Protein AF-A0A419WB74-F1 (afdb_monomer_lite)

Structure (mmCIF, N/CA/C/O backbone):
data_AF-A0A419WB74-F1
#
_entry.id   AF-A0A419WB74-F1
#
loop_
_atom_site.group_PDB
_atom_site.id
_atom_site.type_symbol
_atom_site.label_atom_id
_atom_site.label_alt_id
_atom_site.label_comp_id
_atom_site.label_asym_id
_atom_site.label_entity_id
_atom_site.label_seq_id
_atom_site.pdbx_PDB_ins_code
_atom_site.Cartn_x
_atom_site.Cartn_y
_atom_site.Cartn_z
_atom_site.occupancy
_atom_site.B_iso_or_equiv
_atom_site.auth_seq_id
_atom_site.auth_comp_id
_atom_site.auth_asym_id
_atom_site.auth_atom_id
_atom_site.pdbx_PDB_model_num
ATOM 1 N N . MET A 1 1 ? -7.144 5.775 41.527 1.00 45.66 1 MET A N 1
ATOM 2 C CA . MET A 1 1 ? -8.110 6.473 40.648 1.00 45.66 1 MET A CA 1
ATOM 3 C C . MET A 1 1 ? -8.507 5.528 39.523 1.00 45.66 1 MET A C 1
ATOM 5 O O . MET A 1 1 ? -7.649 5.157 38.734 1.00 45.66 1 MET A O 1
ATOM 9 N N . VAL A 1 2 ? -9.762 5.070 39.499 1.00 51.94 2 VAL A N 1
ATOM 10 C CA . VAL A 1 2 ? -10.276 4.158 38.462 1.00 51.94 2 VAL A CA 1
ATOM 11 C C . VAL A 1 2 ? -10.653 4.998 37.235 1.00 51.94 2 VAL A C 1
ATOM 13 O O . VAL A 1 2 ? -11.473 5.906 37.378 1.00 51.94 2 VAL A O 1
ATOM 16 N N . PRO A 1 3 ? -10.075 4.760 36.045 1.00 49.69 3 PRO A N 1
ATOM 17 C CA . PRO A 1 3 ? -10.407 5.556 34.871 1.00 49.69 3 PRO A CA 1
ATOM 18 C C . PRO A 1 3 ? -11.860 5.292 34.461 1.00 49.69 3 PRO A C 1
ATOM 20 O O . PRO A 1 3 ? -12.288 4.145 34.319 1.00 49.69 3 PRO A O 1
ATOM 23 N N . THR A 1 4 ? -12.635 6.355 34.262 1.00 56.09 4 THR A N 1
ATOM 24 C CA . THR A 1 4 ? -14.030 6.272 33.817 1.00 56.09 4 THR A CA 1
ATOM 25 C C . THR A 1 4 ? -14.113 5.626 32.426 1.00 56.09 4 THR A C 1
ATOM 27 O O . THR A 1 4 ? -13.287 5.897 31.551 1.00 56.09 4 THR A O 1
ATOM 30 N N . ARG A 1 5 ? -15.129 4.775 32.182 1.00 51.38 5 ARG A N 1
ATOM 31 C CA . ARG A 1 5 ? -15.344 4.038 30.908 1.00 51.38 5 ARG A CA 1
ATOM 32 C C . ARG A 1 5 ? -15.189 4.911 29.647 1.00 51.38 5 ARG A C 1
ATOM 34 O O . ARG A 1 5 ? -14.716 4.424 28.620 1.00 51.38 5 ARG A O 1
ATOM 41 N N . GLY A 1 6 ? -15.526 6.201 29.727 1.00 52.44 6 GLY A N 1
ATOM 42 C CA . GLY A 1 6 ? -15.354 7.170 28.638 1.00 52.44 6 GLY A CA 1
ATOM 43 C C . GLY A 1 6 ? -13.894 7.459 28.247 1.00 52.44 6 GLY A C 1
ATOM 44 O O . GLY A 1 6 ? -13.613 7.649 27.064 1.00 52.44 6 GLY A O 1
ATOM 45 N N . GLN A 1 7 ? -12.944 7.438 29.190 1.00 51.94 7 GLN A N 1
ATOM 46 C CA . GLN A 1 7 ? -11.511 7.600 28.893 1.00 51.94 7 GLN A CA 1
ATOM 47 C C . GLN A 1 7 ? -10.919 6.354 28.217 1.00 51.94 7 GLN A C 1
ATOM 49 O O . GLN A 1 7 ? -10.151 6.474 27.260 1.00 51.94 7 GLN A O 1
ATOM 54 N N . PHE A 1 8 ? -11.342 5.156 28.634 1.00 53.06 8 PHE A N 1
ATOM 55 C CA . PHE A 1 8 ? -10.936 3.897 27.998 1.00 53.06 8 PHE A CA 1
ATOM 56 C C . PHE A 1 8 ? -11.404 3.796 26.542 1.00 53.06 8 PHE A C 1
ATOM 58 O O . PHE A 1 8 ? -10.649 3.351 25.674 1.00 53.06 8 PHE A O 1
ATOM 65 N N . MET A 1 9 ? -12.631 4.237 26.251 1.00 53.91 9 MET A N 1
ATOM 66 C CA . MET A 1 9 ? -13.187 4.162 24.899 1.00 53.91 9 MET A CA 1
ATOM 67 C C . MET A 1 9 ? -12.487 5.132 23.934 1.00 53.91 9 MET A C 1
ATOM 69 O O . MET A 1 9 ? -12.156 4.738 22.816 1.00 53.91 9 MET A O 1
ATOM 73 N N . LYS A 1 10 ? -12.151 6.352 24.387 1.00 57.06 10 LYS A N 1
ATOM 74 C CA . LYS A 1 10 ? -11.354 7.324 23.611 1.00 57.06 10 LYS A CA 1
ATOM 75 C C . LYS A 1 10 ? -9.944 6.806 23.291 1.00 57.06 10 LYS A C 1
ATOM 77 O O . LYS A 1 10 ? -9.471 6.999 22.175 1.00 57.06 10 LYS A O 1
ATOM 82 N N . SER A 1 11 ? -9.290 6.116 24.230 1.00 63.47 11 SER A N 1
ATOM 83 C CA . SER A 1 11 ? -7.958 5.525 24.018 1.00 63.47 11 SER A CA 1
ATOM 84 C C . SER A 1 11 ? -7.972 4.408 22.961 1.00 63.47 11 SER A C 1
ATOM 86 O O . SER A 1 11 ? -7.151 4.414 22.042 1.00 63.47 11 SER A O 1
ATOM 88 N N . LYS A 1 12 ? -8.966 3.506 23.004 1.00 65.94 12 LYS A N 1
ATOM 89 C CA . LYS A 1 12 ? -9.119 2.431 22.002 1.00 65.94 12 LYS A CA 1
ATOM 90 C C . LYS A 1 12 ? -9.381 2.971 20.591 1.00 65.94 12 LYS A C 1
ATOM 92 O O . LYS A 1 12 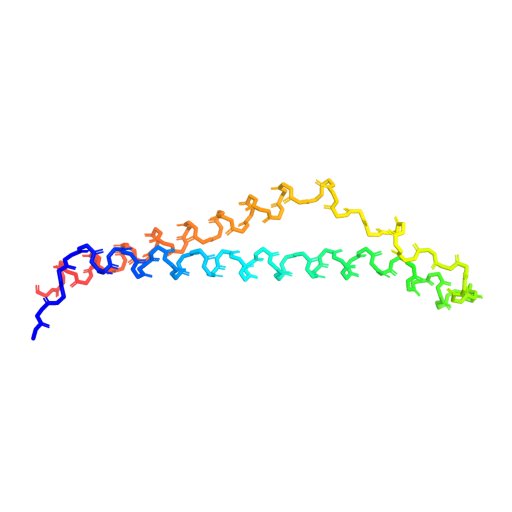? -8.862 2.418 19.625 1.00 65.94 12 LYS A O 1
ATOM 97 N N . LEU A 1 13 ? -10.151 4.053 20.474 1.00 71.62 13 LEU A N 1
ATOM 98 C CA . LEU A 1 13 ? -10.487 4.676 19.190 1.00 71.62 13 LEU A CA 1
ATOM 99 C C . LEU A 1 13 ? -9.281 5.400 18.571 1.00 71.62 13 LEU A C 1
ATOM 101 O O . LEU A 1 13 ? -9.032 5.253 17.377 1.00 71.62 13 LEU A O 1
ATOM 105 N N . LYS A 1 14 ? -8.467 6.085 19.389 1.00 75.38 14 LYS A N 1
ATOM 106 C CA . LYS A 1 14 ? -7.179 6.653 18.951 1.00 75.38 14 LYS A CA 1
ATOM 107 C C . LYS A 1 14 ? -6.217 5.570 18.463 1.00 75.38 14 LYS A C 1
ATOM 109 O O . LYS A 1 14 ? -5.651 5.703 17.385 1.00 75.38 14 LYS A O 1
ATOM 114 N N . TYR A 1 15 ? -6.082 4.474 19.211 1.00 75.94 15 TYR A N 1
ATOM 115 C CA . TYR A 1 15 ? -5.249 3.338 18.801 1.00 75.94 15 TYR A CA 1
ATOM 116 C C . TYR A 1 15 ? -5.723 2.708 17.486 1.00 75.94 15 TYR A C 1
ATOM 118 O O . TYR A 1 15 ? -4.908 2.362 16.634 1.00 75.94 15 TYR A O 1
ATOM 126 N N . PHE A 1 16 ? -7.039 2.584 17.302 1.00 75.69 16 PHE A N 1
ATOM 127 C CA . PHE A 1 16 ? -7.627 2.094 16.058 1.00 75.69 16 PHE A CA 1
ATOM 128 C C . PHE A 1 16 ? -7.328 3.027 14.877 1.00 75.69 16 PHE A C 1
ATOM 130 O O . PHE A 1 16 ? -6.909 2.554 13.822 1.00 75.69 16 PHE A O 1
ATOM 137 N N . ALA A 1 17 ? -7.488 4.340 15.062 1.00 79.00 17 ALA A N 1
ATOM 138 C CA . ALA A 1 17 ? -7.190 5.334 14.036 1.00 79.00 17 ALA A CA 1
ATOM 139 C C . ALA A 1 17 ? -5.706 5.316 13.640 1.00 79.00 17 ALA A C 1
ATOM 141 O O . ALA A 1 17 ? -5.399 5.242 12.455 1.00 79.00 17 ALA A O 1
ATOM 142 N N . ILE A 1 18 ? -4.791 5.285 14.616 1.00 81.94 18 ILE A N 1
ATOM 143 C CA . ILE A 1 18 ? -3.342 5.210 14.368 1.00 81.94 18 ILE A CA 1
ATOM 144 C C . ILE A 1 18 ? -2.984 3.912 13.632 1.00 81.94 18 ILE A C 1
ATOM 146 O O . ILE A 1 18 ? -2.280 3.948 12.629 1.00 81.94 18 ILE A O 1
ATOM 150 N N . SER A 1 19 ? -3.514 2.766 14.072 1.00 77.31 19 SER A N 1
ATOM 151 C CA . SER A 1 19 ? -3.276 1.469 13.417 1.00 77.31 19 SER A CA 1
ATOM 152 C C . SER A 1 19 ? -3.799 1.442 11.975 1.00 77.31 19 SER A C 1
ATOM 154 O O . SER A 1 19 ? -3.154 0.891 11.081 1.00 77.31 19 SER A O 1
ATOM 156 N N . THR A 1 20 ? -4.948 2.077 11.731 1.00 81.00 20 THR A N 1
ATOM 157 C CA . THR A 1 20 ? -5.530 2.215 10.389 1.00 81.00 20 THR A CA 1
ATOM 158 C C . THR A 1 20 ? -4.680 3.119 9.508 1.00 81.00 20 THR A C 1
ATOM 160 O O . THR A 1 20 ? -4.390 2.747 8.374 1.00 81.00 20 THR A O 1
ATOM 163 N N . LEU A 1 21 ? -4.198 4.242 10.043 1.00 84.38 21 LEU A N 1
ATOM 164 C CA . LEU A 1 21 ? -3.322 5.164 9.328 1.00 84.38 21 LEU A CA 1
ATOM 165 C C . LEU A 1 21 ? -1.995 4.501 8.939 1.00 84.38 21 LEU A C 1
ATOM 167 O O . LEU A 1 21 ? -1.575 4.619 7.794 1.00 84.38 21 LEU A O 1
ATOM 171 N N . ILE A 1 22 ? -1.381 3.741 9.853 1.00 85.12 22 ILE A N 1
ATOM 172 C CA . ILE A 1 22 ? -0.160 2.971 9.568 1.00 85.12 22 ILE A CA 1
ATOM 173 C C . ILE A 1 22 ? -0.426 1.937 8.470 1.00 85.12 22 ILE A C 1
ATOM 175 O O . ILE A 1 22 ? 0.368 1.809 7.547 1.00 85.12 22 ILE A O 1
ATOM 179 N N . SER A 1 23 ? -1.558 1.231 8.532 1.00 82.81 23 SER A N 1
ATOM 180 C CA . SER A 1 23 ? -1.907 0.216 7.527 1.00 82.81 23 SER A CA 1
ATOM 181 C C . SER A 1 23 ? -2.098 0.829 6.139 1.00 82.81 23 SER A C 1
ATOM 183 O O . SER A 1 23 ? -1.585 0.297 5.158 1.00 82.81 23 SER A O 1
ATOM 185 N N . ILE A 1 24 ? -2.806 1.960 6.067 1.00 84.94 24 ILE A N 1
ATOM 186 C CA . ILE A 1 24 ? -2.991 2.740 4.839 1.00 84.94 24 ILE A CA 1
ATOM 187 C C . ILE A 1 24 ? -1.631 3.197 4.315 1.00 84.94 24 ILE A C 1
ATOM 189 O O . ILE A 1 24 ? -1.323 2.950 3.157 1.00 84.94 24 ILE A O 1
ATOM 193 N N . PHE A 1 25 ? -0.790 3.784 5.169 1.00 86.50 25 PHE A N 1
ATOM 194 C CA . PHE A 1 25 ? 0.542 4.246 4.788 1.00 86.50 25 PHE A CA 1
ATOM 195 C C . PHE A 1 25 ? 1.414 3.113 4.231 1.00 86.50 25 PHE A C 1
ATOM 197 O O . PHE A 1 25 ? 1.995 3.259 3.160 1.00 86.50 25 PHE A O 1
ATOM 204 N N . SER A 1 26 ? 1.458 1.958 4.900 1.00 87.25 26 SER A N 1
ATOM 205 C CA . SER A 1 26 ? 2.207 0.793 4.420 1.00 87.25 26 SER A CA 1
ATOM 206 C C . SER A 1 26 ? 1.707 0.301 3.060 1.00 87.25 26 SER A C 1
ATOM 208 O O . SER A 1 26 ? 2.516 0.037 2.177 1.00 87.25 26 SER A O 1
ATOM 210 N N . LEU A 1 27 ? 0.388 0.213 2.864 1.00 85.62 27 LEU A N 1
ATOM 211 C CA . LEU A 1 27 ? -0.203 -0.163 1.577 1.00 85.62 27 LEU A CA 1
ATOM 212 C C . LEU A 1 27 ? 0.148 0.846 0.479 1.00 85.62 27 LEU A C 1
ATOM 214 O O . LEU A 1 27 ? 0.537 0.441 -0.612 1.00 85.62 27 LEU A O 1
ATOM 218 N N . THR A 1 28 ? 0.075 2.145 0.772 1.00 85.44 28 THR A N 1
ATOM 219 C CA . THR A 1 28 ? 0.465 3.209 -0.160 1.00 85.44 28 THR A CA 1
ATOM 220 C C . THR A 1 28 ? 1.919 3.070 -0.601 1.00 85.44 28 THR A C 1
ATOM 222 O O . THR A 1 28 ? 2.195 3.132 -1.796 1.00 85.44 28 THR A O 1
ATOM 225 N N . VAL A 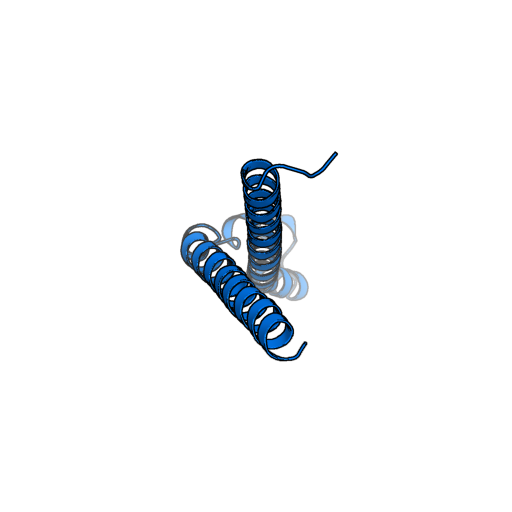1 29 ? 2.840 2.827 0.336 1.00 86.44 29 VAL A N 1
ATOM 226 C CA . VAL A 1 29 ? 4.264 2.620 0.025 1.00 86.44 29 VAL A CA 1
ATOM 227 C C . VAL A 1 29 ? 4.462 1.385 -0.855 1.00 86.44 29 VAL A C 1
ATOM 229 O O . VAL A 1 29 ? 5.211 1.443 -1.826 1.00 86.44 29 VAL A O 1
ATOM 232 N N . ILE A 1 30 ? 3.760 0.284 -0.569 1.00 86.75 30 ILE A N 1
ATOM 233 C CA . ILE A 1 30 ? 3.821 -0.936 -1.387 1.00 86.75 30 ILE A CA 1
ATOM 234 C C . ILE A 1 30 ? 3.349 -0.651 -2.818 1.00 86.75 30 ILE A C 1
ATOM 236 O O . ILE A 1 30 ? 4.035 -1.013 -3.769 1.00 86.75 30 ILE A O 1
ATOM 240 N N . PHE A 1 31 ? 2.211 0.025 -2.989 1.00 84.75 31 PHE A N 1
ATOM 241 C CA . PHE A 1 31 ? 1.707 0.366 -4.321 1.00 84.75 31 PHE A CA 1
ATOM 242 C C . PHE A 1 31 ? 2.625 1.335 -5.069 1.00 84.75 31 PHE A C 1
ATOM 244 O O . PHE A 1 31 ? 2.831 1.147 -6.264 1.00 84.75 31 PHE A O 1
ATOM 251 N N . MET A 1 32 ? 3.221 2.312 -4.379 1.00 83.31 32 MET A N 1
ATOM 252 C CA . MET A 1 32 ? 4.239 3.181 -4.977 1.00 83.31 32 MET A CA 1
ATOM 253 C C . MET A 1 32 ? 5.459 2.390 -5.449 1.00 83.31 32 MET A C 1
ATOM 255 O O . MET A 1 32 ? 5.956 2.653 -6.536 1.00 83.31 32 MET A O 1
ATOM 259 N N . LEU A 1 33 ? 5.931 1.411 -4.672 1.00 84.12 33 LEU A N 1
ATOM 260 C CA . LEU A 1 33 ? 7.048 0.546 -5.068 1.00 84.12 33 LEU A CA 1
ATOM 261 C C . LEU A 1 33 ? 6.710 -0.297 -6.303 1.00 84.12 33 LEU A C 1
ATOM 263 O O . LEU A 1 33 ? 7.546 -0.427 -7.194 1.00 84.12 33 LEU A O 1
ATOM 267 N N . PHE A 1 34 ? 5.486 -0.828 -6.381 1.00 83.31 34 PHE A N 1
ATOM 268 C CA . PHE A 1 34 ? 5.007 -1.524 -7.578 1.00 83.31 34 PHE A CA 1
ATOM 269 C C . PHE A 1 34 ? 4.957 -0.601 -8.797 1.00 83.31 34 PHE A C 1
ATOM 271 O O . PHE A 1 34 ? 5.391 -0.997 -9.874 1.00 83.31 34 PHE A O 1
ATOM 278 N N . ASP A 1 35 ? 4.477 0.630 -8.632 1.00 80.56 35 ASP A N 1
ATOM 279 C CA . ASP A 1 35 ? 4.421 1.603 -9.726 1.00 80.56 35 ASP A CA 1
ATOM 280 C C . ASP A 1 35 ? 5.811 2.085 -10.150 1.00 80.56 35 ASP A C 1
ATOM 282 O O . ASP A 1 35 ? 6.029 2.365 -11.326 1.00 80.56 35 ASP A O 1
ATOM 286 N N . LEU A 1 36 ? 6.776 2.123 -9.227 1.00 80.50 36 LEU A N 1
ATOM 287 C CA . LEU A 1 36 ? 8.169 2.441 -9.537 1.00 80.50 36 LEU A CA 1
ATOM 288 C C . LEU A 1 36 ? 8.905 1.307 -10.256 1.00 80.50 36 LEU A C 1
ATOM 290 O O . LEU A 1 36 ? 9.923 1.566 -10.894 1.00 80.50 36 LEU A O 1
ATOM 294 N N . TYR A 1 37 ? 8.419 0.069 -10.177 1.00 80.94 37 TYR A N 1
ATOM 295 C CA . TYR A 1 37 ? 9.083 -1.076 -10.796 1.00 80.94 37 TYR A CA 1
ATOM 296 C C . TYR A 1 37 ? 9.213 -0.928 -12.320 1.00 80.94 37 TYR A C 1
ATOM 298 O O . TYR A 1 37 ? 10.261 -1.238 -12.879 1.00 80.94 37 TYR A O 1
ATOM 306 N N . ILE A 1 38 ? 8.179 -0.400 -12.981 1.00 75.69 38 ILE A N 1
ATOM 307 C CA . ILE A 1 38 ? 8.162 -0.168 -14.434 1.00 75.69 38 ILE A CA 1
ATOM 308 C C . ILE A 1 38 ? 9.244 0.847 -14.859 1.00 75.69 38 ILE A C 1
ATOM 310 O O . ILE A 1 38 ? 10.119 0.472 -15.639 1.00 75.69 38 ILE A O 1
ATOM 314 N N . PRO A 1 39 ? 9.283 2.085 -14.319 1.00 76.25 39 PRO A N 1
ATOM 315 C CA . PRO A 1 39 ? 10.327 3.048 -14.665 1.00 76.25 39 PRO A CA 1
ATOM 316 C C . PRO A 1 39 ? 11.732 2.598 -14.235 1.00 76.25 39 PRO A C 1
ATOM 318 O O . PRO A 1 39 ? 12.715 2.966 -14.872 1.00 76.25 39 PRO A O 1
ATOM 321 N N . LEU A 1 40 ? 11.854 1.781 -13.181 1.00 78.19 40 LEU A N 1
ATOM 322 C CA . LEU A 1 40 ? 13.119 1.128 -12.829 1.00 78.19 40 LEU A CA 1
ATOM 323 C C . LEU A 1 40 ? 13.563 0.136 -13.914 1.00 78.19 40 LEU A C 1
ATOM 325 O O . LEU A 1 40 ? 14.741 0.109 -14.257 1.00 78.19 40 LEU A O 1
ATOM 329 N N . GLY A 1 41 ? 12.637 -0.639 -14.483 1.00 76.69 41 GLY A N 1
ATOM 330 C CA . GLY A 1 41 ? 12.904 -1.523 -15.619 1.00 76.69 41 GLY A CA 1
ATOM 331 C C . GLY A 1 41 ? 13.421 -0.765 -16.843 1.00 76.69 41 GLY A C 1
ATOM 332 O O . GLY A 1 41 ? 14.434 -1.159 -17.417 1.00 76.69 41 GLY A O 1
ATOM 333 N N . ASP A 1 42 ? 12.800 0.367 -17.177 1.00 75.31 42 ASP A N 1
ATOM 334 C CA . ASP A 1 42 ? 13.239 1.224 -18.287 1.00 75.31 42 ASP A CA 1
ATOM 335 C C . ASP A 1 42 ? 14.631 1.830 -18.035 1.00 75.31 42 ASP A C 1
ATOM 337 O O . ASP A 1 42 ? 15.458 1.907 -18.946 1.00 75.31 42 ASP A O 1
ATOM 341 N N . PHE A 1 43 ? 14.934 2.196 -16.783 1.00 78.62 43 PHE A N 1
ATOM 342 C CA . PHE A 1 43 ? 16.267 2.657 -16.385 1.00 78.62 43 PHE A CA 1
ATOM 343 C C . PHE A 1 43 ? 17.338 1.580 -16.598 1.00 78.62 43 PHE A C 1
ATOM 345 O O . PHE A 1 43 ? 18.370 1.842 -17.218 1.00 78.62 43 PHE A O 1
ATOM 352 N N . PHE A 1 44 ? 17.090 0.351 -16.132 1.00 80.56 44 PHE A N 1
ATOM 353 C CA . PHE A 1 44 ? 18.005 -0.775 -16.353 1.00 80.56 44 PHE A CA 1
ATOM 354 C C . PHE A 1 44 ? 18.066 -1.213 -17.826 1.00 80.56 44 PHE A C 1
ATOM 356 O O . PHE A 1 44 ? 19.074 -1.776 -18.248 1.00 80.56 44 PHE A O 1
ATOM 363 N N . GLY A 1 45 ? 17.036 -0.905 -18.620 1.00 79.88 45 GLY A N 1
ATOM 364 C CA . GLY A 1 45 ? 17.002 -1.079 -20.074 1.00 79.88 45 GLY A CA 1
ATOM 365 C C . GLY A 1 45 ? 17.829 -0.055 -20.863 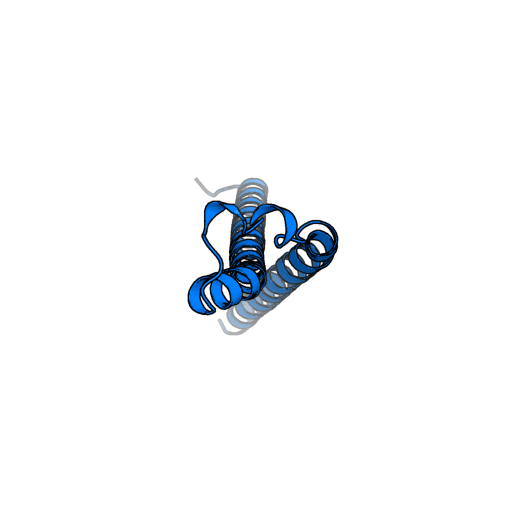1.00 79.88 45 GLY A C 1
ATOM 366 O O . GLY A 1 45 ? 17.877 -0.134 -22.089 1.00 79.88 45 GLY A O 1
ATOM 367 N N . GLY A 1 46 ? 18.491 0.892 -20.187 1.00 81.06 46 GLY A N 1
ATOM 368 C CA . GLY A 1 46 ? 19.377 1.881 -20.807 1.00 81.06 46 GLY A CA 1
ATOM 369 C C . GLY A 1 46 ? 18.725 3.235 -21.095 1.00 81.06 46 GLY A C 1
ATOM 370 O O . GLY A 1 46 ? 19.356 4.086 -21.727 1.00 81.06 46 GLY A O 1
ATOM 371 N N . VAL A 1 47 ? 17.493 3.476 -20.631 1.00 77.94 47 VAL A N 1
ATOM 372 C CA . VAL A 1 47 ? 16.858 4.795 -20.741 1.00 77.94 47 VAL A CA 1
ATOM 373 C C . VAL A 1 47 ? 17.499 5.752 -19.726 1.00 77.94 47 VAL A C 1
ATOM 375 O O . VAL A 1 47 ? 17.559 5.449 -18.532 1.00 77.94 47 VAL A O 1
ATOM 378 N N . PRO A 1 48 ? 17.981 6.935 -20.151 1.00 78.38 48 PRO A N 1
ATOM 379 C CA . PRO A 1 48 ? 18.592 7.891 -19.241 1.00 78.38 48 PRO A CA 1
ATOM 380 C C . PRO A 1 48 ? 17.580 8.384 -18.203 1.00 78.38 48 PRO A C 1
ATOM 382 O O . PRO A 1 48 ? 16.473 8.798 -18.546 1.00 78.38 48 PRO A O 1
ATOM 385 N N . PHE A 1 49 ? 18.005 8.422 -16.935 1.00 71.00 49 PHE A N 1
ATOM 386 C CA . PHE A 1 49 ? 17.179 8.769 -15.768 1.00 71.00 49 PHE A CA 1
ATOM 387 C C . PHE A 1 49 ? 16.354 10.055 -15.943 1.00 71.00 49 PHE A C 1
ATOM 389 O O . PHE A 1 49 ? 15.236 10.164 -15.451 1.00 71.00 49 PHE A O 1
ATOM 396 N N . ARG A 1 50 ? 16.891 11.028 -16.689 1.00 71.31 50 ARG A N 1
ATOM 397 C CA . ARG A 1 50 ? 16.258 12.326 -16.955 1.00 71.31 50 ARG A CA 1
ATOM 398 C C . ARG A 1 50 ? 14.971 12.235 -17.788 1.00 71.31 50 ARG A C 1
ATOM 400 O O . ARG A 1 50 ? 14.156 13.146 -17.712 1.00 71.31 50 ARG A O 1
ATOM 407 N N . ASN A 1 51 ? 14.792 11.161 -18.555 1.00 67.94 51 ASN A N 1
ATOM 408 C CA . ASN A 1 51 ? 13.612 10.944 -19.396 1.00 67.94 51 ASN A CA 1
ATOM 409 C C . ASN A 1 51 ? 12.558 10.051 -18.726 1.00 67.94 51 ASN A C 1
ATOM 411 O O . ASN A 1 51 ? 11.497 9.820 -19.300 1.00 67.94 51 ASN A O 1
ATOM 415 N N . ILE A 1 52 ? 12.835 9.544 -17.524 1.00 71.00 52 ILE A N 1
ATOM 416 C CA . ILE A 1 52 ? 11.937 8.642 -16.812 1.00 71.00 52 ILE A CA 1
ATOM 417 C C . ILE A 1 52 ? 11.004 9.480 -15.941 1.00 71.00 52 ILE A C 1
ATOM 419 O O . ILE A 1 52 ? 11.395 10.036 -14.915 1.00 71.00 52 ILE A O 1
ATOM 423 N N . ASN A 1 53 ? 9.740 9.575 -16.348 1.00 69.75 53 ASN A N 1
ATOM 424 C CA . ASN A 1 53 ? 8.725 10.310 -15.600 1.00 69.75 53 ASN A CA 1
ATOM 425 C C . ASN A 1 53 ? 8.172 9.464 -14.445 1.00 69.75 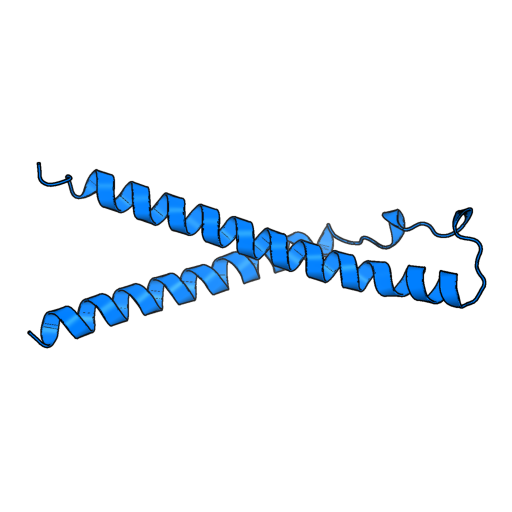53 ASN A C 1
ATOM 427 O O . ASN A 1 53 ? 7.044 8.969 -14.501 1.00 69.75 53 ASN A O 1
ATOM 431 N N . PHE A 1 54 ? 8.942 9.354 -13.359 1.00 69.25 54 PHE A N 1
ATOM 432 C CA . PHE A 1 54 ? 8.532 8.661 -12.128 1.00 69.25 54 PHE A CA 1
ATOM 433 C C . PHE A 1 54 ? 7.181 9.152 -11.590 1.00 69.25 54 PHE A C 1
ATOM 435 O O . PHE A 1 54 ? 6.348 8.353 -11.175 1.00 69.25 54 PHE A O 1
ATOM 442 N N . TRP A 1 55 ? 6.926 10.460 -11.664 1.00 68.31 55 TRP A N 1
ATOM 443 C CA . TRP A 1 55 ? 5.664 11.060 -11.225 1.00 68.31 55 TRP A CA 1
ATOM 444 C C . TRP A 1 55 ? 4.455 10.615 -12.049 1.00 68.31 55 TRP A C 1
ATOM 446 O O . TRP A 1 55 ? 3.369 10.489 -11.498 1.00 68.31 55 TRP A O 1
ATOM 456 N N . SER A 1 56 ? 4.644 10.336 -13.342 1.00 67.69 56 SER A N 1
ATOM 457 C CA . SER A 1 56 ? 3.569 9.822 -14.201 1.00 67.69 56 SER A CA 1
ATOM 458 C C . SER A 1 56 ? 3.283 8.341 -13.967 1.00 67.69 56 SER A C 1
ATOM 460 O O . SER A 1 56 ? 2.181 7.886 -14.237 1.00 67.69 56 SER A O 1
ATOM 462 N N . ALA A 1 57 ? 4.255 7.585 -13.446 1.00 65.88 57 ALA A N 1
ATOM 463 C CA . ALA A 1 57 ? 4.078 6.167 -13.156 1.00 65.88 57 ALA A CA 1
ATOM 464 C C . ALA A 1 57 ? 3.245 5.942 -11.883 1.00 65.88 57 ALA A C 1
ATOM 466 O O . ALA A 1 57 ? 2.503 4.962 -11.798 1.00 65.88 57 ALA A O 1
ATOM 467 N N . ILE A 1 58 ? 3.311 6.872 -10.923 1.00 70.94 58 ILE A N 1
ATOM 468 C CA . ILE A 1 58 ? 2.599 6.799 -9.642 1.00 70.94 58 ILE A CA 1
ATOM 469 C C . ILE A 1 58 ? 1.102 7.099 -9.854 1.00 70.94 58 ILE A C 1
ATOM 471 O O . ILE A 1 58 ? 0.625 8.215 -9.664 1.00 70.94 58 ILE A O 1
ATOM 475 N N . HIS A 1 59 ? 0.330 6.070 -10.208 1.00 71.06 59 HIS A N 1
ATOM 476 C CA . HIS A 1 59 ? -1.128 6.138 -10.353 1.00 71.06 59 HIS A CA 1
ATOM 477 C C . HIS A 1 59 ? -1.810 5.863 -9.008 1.00 71.06 59 HIS A C 1
ATOM 479 O O . HIS A 1 59 ? -2.518 4.869 -8.820 1.00 71.06 59 HIS A O 1
ATOM 485 N N . LEU A 1 60 ? -1.565 6.746 -8.039 1.00 67.94 60 LEU A N 1
ATOM 486 C CA . LEU A 1 60 ? -2.063 6.581 -6.671 1.00 67.94 60 LEU A CA 1
ATOM 487 C C . LEU A 1 60 ? -3.559 6.898 -6.537 1.00 67.94 60 LEU A C 1
ATOM 489 O O . LEU A 1 60 ? -4.254 6.285 -5.728 1.00 67.94 60 LEU A O 1
ATOM 493 N N . GLU A 1 61 ? -4.054 7.840 -7.339 1.00 72.62 61 GLU A N 1
ATOM 494 C CA . GLU A 1 61 ? -5.423 8.364 -7.290 1.00 72.62 61 GLU A CA 1
ATOM 495 C C . GLU A 1 61 ? -6.512 7.283 -7.456 1.00 72.62 61 GLU A C 1
ATOM 497 O O . GLU A 1 61 ? -7.374 7.177 -6.580 1.00 72.62 61 GLU A O 1
ATOM 502 N N . PRO A 1 62 ? -6.458 6.388 -8.465 1.00 78.50 62 PRO A N 1
ATOM 503 C CA . PRO A 1 62 ? -7.452 5.318 -8.588 1.00 78.50 62 PRO A CA 1
ATOM 504 C C . PRO A 1 62 ? -7.300 4.221 -7.520 1.00 78.50 62 PRO A C 1
ATOM 506 O O . PRO A 1 62 ? -8.246 3.480 -7.250 1.00 78.50 62 PRO A O 1
ATOM 509 N N . LYS A 1 63 ? -6.120 4.095 -6.897 1.00 76.81 63 LYS A N 1
ATOM 510 C CA . LYS A 1 63 ? -5.799 3.030 -5.928 1.00 76.81 63 LYS A CA 1
ATOM 511 C C . LYS A 1 63 ? -6.131 3.415 -4.484 1.00 76.81 63 LYS A C 1
ATOM 513 O O . LYS A 1 63 ? -6.388 2.539 -3.660 1.00 76.81 63 LYS A O 1
ATOM 518 N N . LEU A 1 64 ? -6.187 4.711 -4.183 1.00 76.88 64 LEU A N 1
ATOM 519 C CA . LEU A 1 64 ? -6.550 5.278 -2.880 1.00 76.88 64 LEU A CA 1
ATOM 520 C C . LEU A 1 64 ? -7.819 4.678 -2.241 1.00 76.88 64 LEU A C 1
ATOM 522 O O . LEU A 1 64 ? -7.733 4.252 -1.086 1.00 76.88 64 LEU A O 1
ATOM 526 N N . PRO A 1 65 ? -8.974 4.567 -2.930 1.00 82.00 65 PRO A N 1
ATOM 527 C CA . PRO A 1 65 ? -10.173 3.977 -2.329 1.00 82.00 65 PRO A CA 1
ATOM 528 C C . PRO A 1 65 ? -9.979 2.505 -1.934 1.00 82.00 65 PRO A C 1
ATOM 530 O O . PRO A 1 65 ? -10.459 2.086 -0.879 1.00 82.00 65 PRO A O 1
ATOM 533 N N . TYR A 1 66 ? -9.215 1.732 -2.714 1.00 82.12 66 TYR A N 1
ATOM 534 C CA . TYR A 1 66 ? -8.881 0.344 -2.382 1.00 82.12 66 TYR A CA 1
ATOM 535 C C . TYR A 1 66 ? -7.962 0.259 -1.162 1.00 82.12 66 TYR A C 1
ATOM 537 O O . TYR A 1 66 ? -8.206 -0.540 -0.259 1.00 82.12 66 TYR A O 1
ATOM 545 N N . ILE A 1 67 ? -6.940 1.116 -1.096 1.00 82.44 67 ILE A N 1
ATOM 546 C CA . ILE A 1 67 ? -6.004 1.191 0.033 1.00 82.44 67 ILE A CA 1
ATOM 547 C C . ILE A 1 67 ? -6.751 1.518 1.333 1.00 82.44 67 ILE A C 1
ATOM 549 O O . ILE A 1 67 ? -6.568 0.841 2.349 1.00 82.44 67 ILE A O 1
ATOM 553 N N . ILE A 1 68 ? -7.629 2.524 1.294 1.00 81.50 68 ILE A N 1
ATOM 554 C CA . ILE A 1 68 ? -8.443 2.935 2.442 1.00 81.50 68 ILE A CA 1
ATOM 555 C C . ILE A 1 68 ? -9.400 1.806 2.844 1.00 81.50 68 ILE A C 1
ATOM 557 O O . ILE A 1 68 ? -9.461 1.443 4.021 1.00 81.50 68 ILE A O 1
ATOM 561 N N . GLY A 1 69 ? -10.095 1.200 1.877 1.00 83.56 69 GLY A N 1
ATOM 562 C CA . GLY A 1 69 ? -11.023 0.096 2.121 1.00 83.56 69 GLY A CA 1
ATOM 563 C C . GLY A 1 69 ? -10.351 -1.113 2.778 1.00 83.56 69 GLY A C 1
ATOM 564 O O . GLY A 1 69 ? -10.829 -1.611 3.800 1.00 83.56 69 GLY A O 1
ATOM 565 N N . ILE A 1 70 ? -9.202 -1.548 2.252 1.00 83.38 70 ILE A N 1
ATOM 566 C CA . ILE A 1 70 ? -8.426 -2.672 2.797 1.00 83.38 70 ILE A CA 1
ATOM 567 C C . ILE A 1 70 ? -7.879 -2.329 4.189 1.00 83.38 70 ILE A C 1
ATOM 569 O O . ILE A 1 70 ? -7.984 -3.144 5.110 1.00 83.38 70 ILE A O 1
ATOM 573 N N . GLY A 1 71 ? -7.343 -1.119 4.377 1.00 80.06 71 GLY A N 1
ATOM 574 C CA . GLY A 1 71 ? -6.817 -0.659 5.664 1.00 80.06 71 GLY A CA 1
ATOM 575 C C . GLY A 1 71 ? -7.876 -0.661 6.771 1.00 80.06 71 GLY A C 1
ATOM 576 O O . GLY A 1 71 ? -7.619 -1.151 7.878 1.00 80.06 71 GLY A O 1
ATOM 577 N N . ILE A 1 72 ? -9.087 -0.187 6.464 1.00 80.88 72 ILE A N 1
ATOM 578 C CA . ILE A 1 72 ? -10.227 -0.215 7.389 1.00 80.88 72 ILE A CA 1
ATOM 579 C C . ILE A 1 72 ? -10.668 -1.660 7.651 1.00 80.88 72 ILE A C 1
ATOM 581 O O . ILE A 1 72 ? -10.839 -2.040 8.810 1.00 80.88 72 ILE A O 1
ATOM 585 N N . ALA A 1 73 ? -10.801 -2.496 6.615 1.00 82.38 73 ALA A N 1
ATOM 586 C CA . ALA A 1 73 ? -11.245 -3.884 6.753 1.00 82.38 73 ALA A CA 1
ATOM 587 C C . ALA A 1 73 ? -10.295 -4.733 7.621 1.00 82.38 73 ALA A C 1
ATOM 589 O O . ALA A 1 73 ? -10.747 -5.481 8.497 1.00 82.38 73 ALA A O 1
ATOM 590 N N . LEU A 1 74 ? -8.978 -4.588 7.434 1.00 79.81 74 LEU A N 1
ATOM 591 C CA . LEU A 1 74 ? -7.959 -5.287 8.224 1.00 79.81 74 LEU A CA 1
ATOM 592 C C . LEU A 1 74 ? -8.032 -4.906 9.706 1.00 79.81 74 LEU A C 1
ATOM 594 O O . LEU A 1 74 ? -8.057 -5.782 10.579 1.00 79.81 74 LEU A O 1
ATOM 598 N N . ASN A 1 75 ? -8.120 -3.609 10.003 1.00 74.69 75 ASN A N 1
ATOM 599 C CA . ASN A 1 75 ? -8.200 -3.133 11.381 1.00 74.69 75 ASN A CA 1
ATOM 600 C C . ASN A 1 75 ? -9.550 -3.460 12.026 1.00 74.69 75 ASN A C 1
ATOM 602 O O . ASN A 1 75 ? -9.591 -3.833 13.201 1.00 74.69 75 ASN A O 1
ATOM 606 N N . TYR A 1 76 ? -10.648 -3.417 11.268 1.00 75.50 76 TYR A N 1
ATOM 607 C CA . TYR A 1 76 ? -11.971 -3.821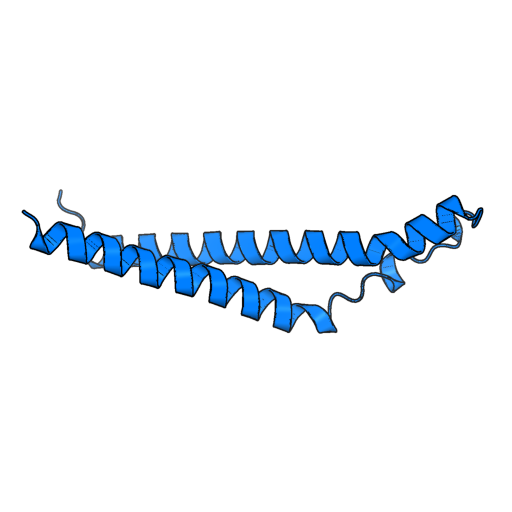 11.741 1.00 75.50 76 TYR A CA 1
ATOM 608 C C . TYR A 1 76 ? -12.010 -5.311 12.114 1.00 75.50 76 TYR A C 1
ATOM 610 O O . TYR A 1 76 ? -12.479 -5.676 13.196 1.00 75.50 76 TYR A O 1
ATOM 618 N N . LYS A 1 77 ? -11.424 -6.185 11.281 1.00 74.44 77 LYS A N 1
ATOM 619 C CA . LYS A 1 77 ? -11.280 -7.621 11.579 1.00 74.44 77 LYS A CA 1
ATOM 620 C C . LYS A 1 77 ? -10.443 -7.855 12.842 1.00 74.44 77 LYS A C 1
ATOM 622 O O . LYS A 1 77 ? -10.794 -8.709 13.661 1.00 74.44 77 LYS A O 1
ATOM 627 N N . LYS A 1 78 ? -9.376 -7.071 13.039 1.00 68.75 78 LYS A N 1
ATOM 628 C CA . LYS A 1 78 ? -8.515 -7.120 14.234 1.00 68.75 78 LYS A CA 1
ATOM 629 C C . LYS A 1 78 ? -9.265 -6.677 15.498 1.00 68.75 78 LYS A C 1
ATOM 631 O O . LYS A 1 78 ? -9.148 -7.332 16.532 1.00 68.75 78 LYS A O 1
ATOM 636 N N . LEU A 1 79 ? -10.102 -5.639 15.404 1.00 67.12 79 LEU A N 1
ATOM 637 C CA . LEU A 1 79 ? -10.961 -5.175 16.500 1.00 67.12 79 LEU A CA 1
ATOM 638 C C . LEU A 1 79 ? -12.024 -6.220 16.881 1.00 67.12 79 LEU A C 1
ATOM 640 O O . LEU A 1 79 ? -12.247 -6.459 18.068 1.00 67.12 79 LEU A O 1
ATOM 644 N N . LYS A 1 80 ? -12.648 -6.872 15.888 1.00 65.06 80 LYS A N 1
ATOM 645 C CA . LYS A 1 80 ? -13.654 -7.924 16.109 1.00 65.06 80 LYS A CA 1
ATOM 646 C C . LYS A 1 80 ? -13.047 -9.170 16.764 1.00 65.06 80 LYS A C 1
ATOM 648 O O . LYS A 1 80 ? -13.628 -9.698 17.705 1.00 65.06 80 LYS A O 1
ATOM 653 N N . ARG A 1 81 ? -11.849 -9.596 16.340 1.00 62.34 81 ARG A N 1
ATOM 654 C CA . ARG A 1 81 ? -11.118 -10.699 16.994 1.00 62.34 81 ARG A CA 1
ATOM 655 C C . ARG A 1 81 ? -10.720 -10.368 18.431 1.00 62.34 81 ARG A C 1
ATOM 657 O O . ARG A 1 81 ? -10.900 -11.208 19.301 1.00 62.34 81 ARG A O 1
ATOM 664 N N . LYS A 1 82 ? -10.245 -9.146 18.693 1.00 58.72 82 LYS A N 1
ATOM 665 C CA . LYS A 1 82 ? -9.840 -8.736 20.046 1.00 58.72 82 LYS A CA 1
ATOM 666 C C . LYS A 1 82 ? -11.019 -8.728 21.028 1.00 58.72 82 LYS A C 1
ATOM 668 O O . LYS A 1 82 ? -10.884 -9.239 22.128 1.00 58.72 82 LYS A O 1
ATOM 673 N N . LYS A 1 83 ? -12.201 -8.260 20.597 1.00 57.88 83 LYS A N 1
ATOM 674 C CA . LYS A 1 83 ? -13.434 -8.342 21.407 1.00 57.88 83 LYS A CA 1
ATOM 675 C C . LYS A 1 83 ? -13.871 -9.783 21.714 1.00 57.88 83 LYS A C 1
ATOM 677 O O . LYS A 1 83 ? -14.423 -10.014 22.784 1.00 57.88 83 LYS A O 1
ATOM 682 N N . ASN A 1 84 ? -13.626 -10.729 20.804 1.00 52.66 84 ASN A N 1
ATOM 683 C CA . ASN A 1 84 ? -13.955 -12.143 21.017 1.00 52.66 84 ASN A CA 1
ATOM 684 C C . ASN A 1 84 ? -12.968 -12.856 21.957 1.00 52.66 84 ASN A C 1
ATOM 686 O O . ASN A 1 84 ? -13.389 -13.720 22.712 1.00 52.66 84 ASN A O 1
ATOM 690 N N . CYS A 1 85 ? -11.681 -12.498 21.960 1.00 50.06 85 CYS A N 1
ATOM 691 C CA . CYS A 1 85 ? -10.733 -13.044 22.941 1.00 50.06 85 CYS A CA 1
ATOM 692 C C . CYS A 1 85 ? -11.012 -12.513 24.353 1.00 50.06 85 CYS A C 1
ATOM 694 O O . CYS A 1 85 ? -11.102 -13.306 25.281 1.00 50.06 85 CYS A O 1
ATOM 696 N N . ASP A 1 86 ? -11.274 -11.207 24.494 1.00 50.56 86 ASP A N 1
ATOM 697 C CA . ASP A 1 86 ? -11.594 -10.607 25.798 1.00 50.56 86 ASP A CA 1
ATOM 698 C C . ASP A 1 86 ? -12.894 -11.190 26.401 1.00 50.56 86 ASP A C 1
ATOM 700 O O . ASP A 1 86 ? -13.041 -11.250 27.616 1.00 50.56 86 ASP A O 1
ATOM 704 N N . THR A 1 87 ? -13.850 -11.620 25.566 1.00 49.59 87 THR A N 1
ATOM 705 C CA . THR A 1 87 ? -15.092 -12.261 26.036 1.00 49.59 87 THR A CA 1
ATOM 706 C C . THR A 1 87 ? -14.901 -13.733 26.381 1.00 49.59 87 THR A C 1
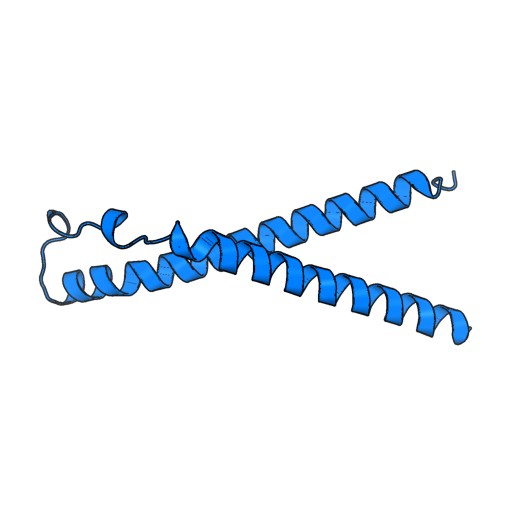ATOM 708 O O . THR A 1 87 ? -15.472 -14.169 27.369 1.00 49.59 87 THR A O 1
ATOM 711 N N . VAL A 1 88 ? -14.086 -14.495 25.645 1.00 49.47 88 VAL A N 1
ATOM 712 C CA . VAL A 1 88 ? -13.807 -15.903 25.991 1.00 49.47 88 VAL A CA 1
ATOM 713 C C . VAL A 1 88 ? -13.035 -16.014 27.310 1.00 49.47 88 VAL A C 1
ATOM 715 O O . VAL A 1 88 ? -13.337 -16.905 28.099 1.00 49.47 88 VAL A O 1
ATOM 718 N N . ASP A 1 89 ? -12.120 -15.086 27.597 1.00 47.44 89 ASP A N 1
ATOM 719 C CA . ASP A 1 89 ? -11.416 -15.049 28.888 1.00 47.44 89 ASP A CA 1
ATOM 720 C C . ASP A 1 89 ? -12.325 -14.622 30.057 1.00 47.44 89 ASP A C 1
ATOM 722 O O . ASP A 1 89 ? -12.104 -15.043 31.187 1.00 47.44 89 ASP A O 1
ATOM 726 N N . LEU A 1 90 ? -13.397 -13.861 29.800 1.00 47.59 90 LEU A N 1
ATOM 727 C CA . LEU A 1 90 ? -14.384 -13.464 30.818 1.00 47.59 90 LEU A CA 1
ATOM 728 C C . LEU A 1 90 ? -15.378 -14.576 31.205 1.00 47.59 90 LEU A C 1
ATOM 730 O O . LEU A 1 90 ? -16.042 -14.444 32.226 1.00 47.59 90 LEU A O 1
ATOM 734 N N . TYR A 1 91 ? -15.499 -15.646 30.412 1.00 39.84 91 TYR A N 1
ATOM 735 C CA . TYR A 1 91 ? -16.359 -16.804 30.718 1.00 39.84 91 TYR A CA 1
ATOM 736 C C . TYR A 1 91 ? -15.573 -18.039 31.190 1.00 39.84 91 TYR A C 1
ATOM 738 O O . TYR A 1 91 ? -16.169 -19.090 31.422 1.00 39.84 91 TYR A O 1
ATOM 746 N N . ARG A 1 92 ? -14.241 -17.938 31.306 1.00 40.06 92 ARG A N 1
ATOM 747 C CA . ARG A 1 92 ? -13.350 -19.045 31.700 1.00 40.06 92 ARG A CA 1
ATOM 748 C C . ARG A 1 92 ? -12.726 -18.873 33.094 1.00 40.06 92 ARG A C 1
ATOM 750 O O . ARG A 1 92 ? -11.906 -19.705 33.473 1.00 40.06 92 ARG A O 1
ATOM 757 N N . GLY A 1 93 ? -13.107 -17.829 33.833 1.00 38.25 93 GLY A N 1
ATOM 758 C CA . GLY A 1 93 ? -12.672 -17.552 35.206 1.00 38.25 93 GLY A CA 1
ATOM 759 C C . GLY A 1 93 ? -13.854 -17.348 36.135 1.00 38.25 93 GLY A C 1
ATOM 760 O O . GLY A 1 93 ? -14.747 -16.562 35.753 1.00 38.25 93 GLY A O 1
#

pLDDT: mean 70.83, std 13.04, range [38.25, 87.25]

Radius of gyration: 20.96 Å; chains: 1; bounding box: 36×31×62 Å

Sequence (93 aa):
MVPTRGQFMKSKLKYFAISTLISIFSLTVIFMLFDLYIPLGDFFGGVPFRNINFWSAIHLEPKLPYIIGIGIALNYKKLKRKKNCDTVDLYRG

Foldseek 3Di:
DDDDPVVVVVVVVVVLVVQLVVQLVVVLVVLLVVLVVVLVVVVVVVDDPVPRPSVVSNPVVVCSVVSSVVSNVVSVVVVVVVVVVVVVVVVPD

Organism: NCBI:txid1261403

Secondary structure (DSSP, 8-state):
-PPPHHHHHHHHHHHHHHHHHHHHHHHHHHHHHHHHHHHHHHHHTT--GGG--HHHH---TTTHHHHHHHHHHHHHHHHHHHHHHHHHHHT--